Protein AF-A0AAD1CDF5-F1 (afdb_monomer_lite)

Foldseek 3Di:
DAAVVQVVVQVVLVVVCVVCVPPPPDFRKDWDKDWDAFDDDDHDTHTPGIHTPDIDTRDPPPVVVVVVVVVVVVVVVVVVVVVVVVVVVVVVVD

Organism: Photobacterium damsela subsp. piscicida (NCBI:txid38294)

Structure (mmCIF, N/CA/C/O backbone):
data_AF-A0AAD1CDF5-F1
#
_entry.id   AF-A0AAD1CDF5-F1
#
loop_
_atom_site.group_PDB
_atom_site.id
_atom_site.type_symbol
_atom_site.label_atom_id
_atom_site.label_alt_id
_atom_site.label_comp_id
_atom_site.label_asym_id
_atom_site.label_entity_id
_atom_site.label_seq_id
_atom_site.pdbx_PDB_ins_code
_atom_site.Cartn_x
_atom_site.Cartn_y
_atom_site.Cartn_z
_atom_site.occupancy
_atom_site.B_iso_or_equiv
_atom_site.auth_seq_id
_atom_site.auth_comp_id
_atom_site.auth_asym_id
_atom_site.auth_atom_id
_atom_site.pdbx_PDB_model_num
ATOM 1 N N . MET A 1 1 ? 14.714 -7.496 -20.137 1.00 61.00 1 MET A N 1
ATOM 2 C CA . MET A 1 1 ? 13.271 -7.831 -20.004 1.00 61.00 1 MET A CA 1
ATOM 3 C C . MET A 1 1 ? 12.776 -7.704 -18.550 1.00 61.00 1 MET A C 1
ATOM 5 O O . MET A 1 1 ? 11.931 -8.482 -18.122 1.00 61.00 1 MET A O 1
ATOM 9 N N . SER A 1 2 ? 13.290 -6.753 -17.765 1.00 81.31 2 SER A N 1
ATOM 10 C CA . SER A 1 2 ? 12.954 -6.597 -16.337 1.00 81.31 2 SER A CA 1
ATOM 11 C C . SER A 1 2 ? 11.827 -5.580 -16.126 1.00 81.31 2 SER A C 1
ATOM 13 O O . SER A 1 2 ? 10.833 -5.906 -15.488 1.00 81.31 2 SER A O 1
ATOM 15 N N . GLY A 1 3 ? 11.886 -4.420 -16.795 1.00 82.88 3 GLY A N 1
ATOM 16 C CA . GLY A 1 3 ? 10.865 -3.365 -16.688 1.00 82.88 3 GLY A CA 1
ATOM 17 C C . GLY A 1 3 ? 9.436 -3.821 -17.010 1.00 82.88 3 GLY A C 1
ATOM 18 O O . GLY A 1 3 ? 8.543 -3.625 -16.198 1.00 82.88 3 GLY A O 1
ATOM 19 N N . LEU A 1 4 ? 9.222 -4.518 -18.134 1.00 87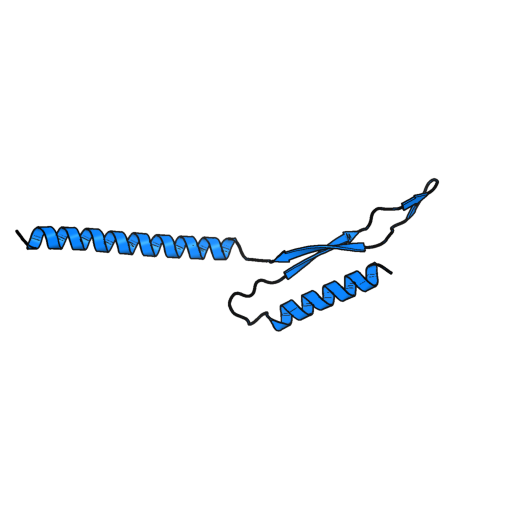.44 4 LEU A N 1
ATOM 20 C CA . LEU A 1 4 ? 7.896 -5.030 -18.519 1.00 87.44 4 LEU A CA 1
ATOM 21 C C . LEU A 1 4 ? 7.307 -5.984 -17.463 1.00 87.44 4 LEU A C 1
ATOM 23 O O . LEU A 1 4 ? 6.124 -5.916 -17.144 1.00 87.44 4 LEU A O 1
ATOM 27 N N . ARG A 1 5 ? 8.136 -6.877 -16.906 1.00 87.62 5 ARG A N 1
ATOM 28 C CA . ARG A 1 5 ? 7.697 -7.852 -15.895 1.00 87.62 5 ARG A CA 1
ATOM 29 C C . ARG A 1 5 ? 7.352 -7.151 -14.583 1.00 87.62 5 ARG A C 1
ATOM 31 O O . ARG A 1 5 ? 6.365 -7.513 -13.951 1.00 87.62 5 ARG A O 1
ATOM 38 N N . THR A 1 6 ? 8.119 -6.129 -14.218 1.00 87.69 6 THR A N 1
ATOM 39 C CA . THR A 1 6 ? 7.848 -5.267 -13.063 1.00 87.69 6 THR A CA 1
ATOM 40 C C . THR A 1 6 ? 6.540 -4.496 -13.235 1.00 87.69 6 THR A C 1
ATOM 42 O O . THR A 1 6 ? 5.704 -4.522 -12.334 1.00 87.69 6 THR A O 1
ATOM 45 N N . SER A 1 7 ? 6.290 -3.917 -14.413 1.00 89.94 7 SER A N 1
ATOM 46 C CA . SER A 1 7 ? 5.016 -3.256 -14.724 1.00 89.94 7 SER A CA 1
ATOM 47 C C . SER A 1 7 ? 3.832 -4.223 -14.685 1.00 89.94 7 SER A C 1
ATOM 49 O O . SER A 1 7 ? 2.805 -3.899 -14.096 1.00 89.94 7 SER A O 1
ATOM 51 N N . GLN A 1 8 ? 3.974 -5.436 -15.233 1.00 90.88 8 GLN A N 1
ATOM 52 C CA . GLN A 1 8 ? 2.922 -6.455 -15.153 1.00 90.88 8 GLN A CA 1
ATOM 53 C C . GLN A 1 8 ? 2.568 -6.777 -13.696 1.00 90.88 8 GLN A C 1
ATOM 55 O O . GLN A 1 8 ? 1.399 -6.815 -13.329 1.00 90.88 8 GLN A O 1
ATOM 60 N N . LYS A 1 9 ? 3.577 -6.949 -12.841 1.00 89.00 9 LYS A N 1
ATOM 61 C CA . LYS A 1 9 ? 3.362 -7.239 -11.421 1.00 89.00 9 LYS A CA 1
ATOM 62 C C . LYS A 1 9 ? 2.730 -6.077 -10.656 1.00 89.00 9 LYS A C 1
ATOM 64 O O . LYS A 1 9 ? 1.900 -6.314 -9.784 1.00 89.00 9 LYS A O 1
ATOM 69 N N . GLN A 1 10 ? 3.066 -4.834 -10.996 1.00 89.31 10 GLN A N 1
ATOM 70 C CA . GLN A 1 10 ? 2.387 -3.660 -10.439 1.00 89.31 10 GLN A CA 1
ATOM 71 C C . GLN A 1 10 ? 0.899 -3.638 -10.805 1.00 89.31 10 GLN A C 1
ATOM 73 O O . GLN A 1 10 ? 0.065 -3.359 -9.943 1.00 89.31 10 GLN A O 1
ATOM 78 N N . LEU A 1 11 ? 0.558 -3.979 -12.052 1.00 92.12 11 LEU A N 1
ATOM 79 C CA . LEU A 1 11 ? -0.834 -4.079 -12.494 1.00 92.12 11 LEU A CA 1
ATOM 80 C C . LEU A 1 11 ? -1.585 -5.204 -11.776 1.00 92.12 11 LEU A C 1
ATOM 82 O O . LEU A 1 11 ? -2.724 -4.996 -11.363 1.00 92.12 11 LEU A O 1
ATOM 86 N N . ASP A 1 12 ? -0.945 -6.355 -11.561 1.00 92.81 12 ASP A N 1
ATOM 87 C CA . ASP A 1 12 ? -1.539 -7.466 -10.810 1.00 92.81 12 ASP A CA 1
ATOM 88 C C . ASP A 1 12 ? -1.898 -7.030 -9.374 1.00 92.81 12 ASP A C 1
ATOM 90 O O . ASP A 1 12 ? -3.004 -7.292 -8.895 1.00 92.81 12 ASP A O 1
ATOM 94 N N . VAL A 1 13 ? -1.002 -6.301 -8.695 1.00 89.62 13 VAL A N 1
ATOM 95 C CA . VAL A 1 13 ? -1.256 -5.790 -7.335 1.00 89.62 13 VAL A CA 1
ATOM 96 C C . VAL A 1 13 ? -2.317 -4.688 -7.333 1.00 89.62 13 VAL A C 1
ATOM 98 O O . VAL A 1 13 ? -3.182 -4.670 -6.457 1.00 89.62 13 VAL A O 1
ATOM 101 N N . ALA A 1 14 ? -2.323 -3.802 -8.331 1.00 91.12 14 ALA A N 1
ATOM 102 C CA . ALA A 1 14 ? -3.381 -2.805 -8.489 1.00 91.12 14 ALA A CA 1
ATOM 103 C C . ALA A 1 14 ? -4.755 -3.465 -8.701 1.00 91.12 14 ALA A C 1
ATOM 105 O O . ALA A 1 14 ? -5.729 -3.075 -8.057 1.00 91.12 14 ALA A O 1
ATOM 106 N N . SER A 1 15 ? -4.823 -4.507 -9.532 1.00 93.81 15 SER A N 1
ATOM 107 C CA . SER A 1 15 ? -6.032 -5.307 -9.757 1.00 93.81 15 SER A CA 1
ATOM 108 C C . SER A 1 15 ? -6.509 -5.985 -8.470 1.00 93.81 15 SER A C 1
ATOM 110 O O . SER A 1 15 ? -7.692 -5.926 -8.121 1.00 93.81 15 SER A O 1
ATOM 112 N N . HIS A 1 16 ? -5.577 -6.553 -7.702 1.00 90.94 16 HIS A N 1
ATOM 113 C CA . HIS A 1 16 ? -5.878 -7.163 -6.413 1.00 90.94 16 HIS A CA 1
ATOM 114 C C . HIS A 1 16 ? -6.403 -6.138 -5.391 1.00 90.94 16 HIS A C 1
ATOM 116 O O . HIS A 1 16 ? -7.357 -6.431 -4.669 1.00 90.94 16 HIS A O 1
ATOM 122 N N . ASN A 1 17 ? -5.843 -4.924 -5.374 1.00 89.25 17 ASN A N 1
ATOM 123 C CA . ASN A 1 17 ? -6.314 -3.819 -4.535 1.00 89.25 17 ASN A CA 1
ATOM 124 C C . ASN A 1 17 ? -7.732 -3.371 -4.904 1.00 89.25 17 ASN A C 1
ATOM 126 O O . ASN A 1 17 ? -8.551 -3.165 -4.014 1.00 89.25 17 ASN A O 1
ATOM 130 N N . ILE A 1 18 ? -8.026 -3.221 -6.200 1.00 88.38 18 ILE A N 1
ATOM 131 C CA . ILE A 1 18 ? -9.353 -2.808 -6.685 1.00 88.38 18 ILE A CA 1
ATOM 132 C C . ILE A 1 18 ? -10.394 -3.874 -6.344 1.00 88.38 18 ILE A C 1
ATOM 134 O O . ILE A 1 18 ? -11.465 -3.550 -5.839 1.00 88.38 18 ILE A O 1
ATOM 138 N N . SER A 1 19 ? -10.062 -5.145 -6.564 1.00 92.62 19 SER A N 1
ATOM 139 C CA . SER A 1 19 ? -10.987 -6.260 -6.332 1.00 92.62 19 SER A CA 1
ATOM 140 C C . SER A 1 19 ? -11.370 -6.417 -4.859 1.00 92.62 19 SER A C 1
ATOM 142 O O . SER A 1 19 ? -12.479 -6.844 -4.556 1.00 92.62 19 SER A O 1
ATOM 144 N N . ASN A 1 20 ? -10.472 -6.053 -3.940 1.00 88.19 20 ASN A N 1
ATOM 145 C CA . ASN A 1 20 ? -10.675 -6.219 -2.500 1.00 88.19 20 ASN A CA 1
ATOM 146 C C . ASN A 1 20 ? -10.930 -4.903 -1.752 1.00 88.19 20 ASN A C 1
ATOM 148 O O . ASN A 1 20 ? -10.991 -4.906 -0.525 1.00 88.19 20 ASN A O 1
ATOM 152 N N . VAL A 1 21 ? -11.110 -3.782 -2.461 1.00 85.00 21 VAL A N 1
ATOM 153 C CA . VAL A 1 21 ? -11.302 -2.464 -1.831 1.00 85.00 21 VAL A CA 1
ATOM 154 C C . VAL A 1 21 ? -12.529 -2.415 -0.912 1.00 85.00 21 VAL A C 1
ATOM 156 O O . VAL A 1 21 ? -12.518 -1.698 0.081 1.00 85.00 21 VAL A O 1
ATOM 159 N N . ASN A 1 22 ? -13.560 -3.210 -1.212 1.00 86.38 22 ASN A N 1
ATOM 160 C CA . ASN A 1 22 ? -14.806 -3.272 -0.443 1.00 86.38 22 ASN A CA 1
ATOM 161 C C . ASN A 1 22 ? -14.837 -4.416 0.583 1.00 86.38 22 ASN A C 1
ATOM 163 O O . ASN A 1 22 ? -15.861 -4.620 1.232 1.00 86.38 22 ASN A O 1
ATOM 167 N N . THR A 1 23 ? -13.754 -5.184 0.724 1.00 85.12 23 THR A N 1
ATOM 168 C CA . THR A 1 23 ? -13.693 -6.294 1.678 1.00 85.12 23 THR A CA 1
ATOM 169 C C . THR A 1 23 ? -13.358 -5.744 3.071 1.00 85.12 23 THR A C 1
ATOM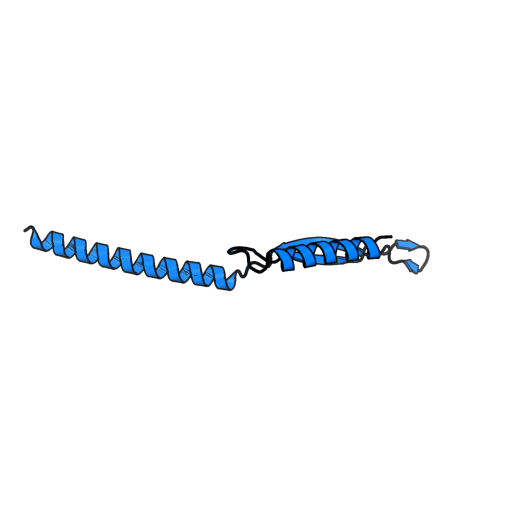 171 O O . THR A 1 23 ? -12.283 -5.163 3.246 1.00 85.12 23 THR A O 1
ATOM 174 N N . PRO A 1 24 ? -14.228 -5.913 4.089 1.00 80.31 24 PRO A N 1
ATOM 175 C CA . PRO A 1 24 ? -13.944 -5.441 5.442 1.00 80.31 24 PRO A CA 1
ATOM 176 C C . PRO A 1 24 ? -12.641 -6.040 5.984 1.00 80.31 24 PRO A C 1
ATOM 178 O O . PRO A 1 24 ? -12.413 -7.243 5.883 1.00 80.31 24 PRO A O 1
ATOM 181 N N . GLY A 1 25 ? -11.775 -5.196 6.549 1.00 77.38 25 GLY A N 1
ATOM 182 C CA . GLY A 1 25 ? -10.464 -5.614 7.061 1.00 77.38 25 GLY A CA 1
ATOM 183 C C . GLY A 1 25 ? -9.382 -5.807 5.990 1.00 77.38 25 GLY A C 1
ATOM 184 O O . GLY A 1 25 ? -8.251 -6.160 6.331 1.00 77.38 25 GLY A O 1
ATOM 185 N N . TYR A 1 26 ? -9.676 -5.556 4.709 1.00 82.44 26 TYR A N 1
ATOM 186 C CA . TYR A 1 26 ? -8.649 -5.560 3.672 1.00 82.44 26 TYR A CA 1
ATOM 187 C C . TYR A 1 26 ? -7.666 -4.401 3.858 1.00 82.44 26 TYR A C 1
ATOM 189 O O . TYR A 1 26 ? -8.050 -3.247 4.026 1.00 82.44 26 TYR A O 1
ATOM 197 N N . SER A 1 27 ? -6.375 -4.722 3.791 1.00 83.56 27 SER A N 1
ATOM 198 C CA . SER A 1 27 ? -5.290 -3.739 3.781 1.00 83.56 27 SER A CA 1
ATOM 199 C C . SER A 1 27 ? -4.695 -3.665 2.380 1.00 83.56 27 SER A C 1
ATOM 201 O O . SER A 1 27 ? -4.258 -4.686 1.840 1.00 83.56 27 SER A O 1
ATOM 203 N N . ARG A 1 28 ? -4.657 -2.459 1.805 1.00 84.94 28 ARG A N 1
ATOM 204 C CA . ARG A 1 28 ? -4.098 -2.206 0.469 1.00 84.94 28 ARG A CA 1
ATOM 205 C C . ARG A 1 28 ? -2.639 -2.656 0.417 1.00 84.94 28 ARG A C 1
ATOM 207 O O . ARG A 1 28 ? -1.872 -2.367 1.327 1.00 84.94 28 ARG A O 1
ATOM 214 N N . GLN A 1 29 ? -2.240 -3.322 -0.657 1.00 89.38 29 GLN A N 1
ATOM 215 C CA . GLN A 1 29 ? -0.847 -3.683 -0.915 1.00 89.38 29 GLN A CA 1
ATOM 216 C C . GLN A 1 29 ? -0.165 -2.595 -1.750 1.00 89.38 29 GLN A C 1
ATOM 218 O O . GLN A 1 29 ? -0.721 -2.120 -2.742 1.00 89.38 29 GLN A O 1
ATOM 223 N N . VAL A 1 30 ? 1.037 -2.195 -1.350 1.00 87.62 30 VAL A N 1
ATOM 224 C CA . VAL A 1 30 ? 1.867 -1.200 -2.031 1.00 87.62 30 VAL A CA 1
ATOM 225 C C . VAL A 1 30 ? 3.129 -1.894 -2.519 1.00 87.62 30 VAL A C 1
ATOM 227 O O . VAL A 1 30 ? 3.779 -2.615 -1.767 1.00 87.62 30 VAL A O 1
ATOM 230 N N . VAL A 1 31 ? 3.445 -1.700 -3.797 1.00 88.56 31 VAL A N 1
ATOM 231 C CA . VAL A 1 31 ? 4.619 -2.284 -4.448 1.00 88.56 31 VAL A CA 1
ATOM 232 C C . VAL A 1 31 ? 5.734 -1.252 -4.474 1.00 88.56 31 VAL A C 1
ATOM 234 O O . VAL A 1 31 ? 5.554 -0.175 -5.042 1.00 88.56 31 VAL A O 1
ATOM 237 N N . GLU A 1 32 ? 6.890 -1.599 -3.923 1.00 89.12 32 GLU A N 1
ATOM 238 C CA . GLU A 1 32 ? 8.109 -0.804 -4.039 1.00 89.12 32 GLU A CA 1
ATOM 239 C C . GLU A 1 32 ? 8.956 -1.344 -5.191 1.00 89.12 32 GLU A C 1
ATOM 241 O O . GLU A 1 32 ? 9.397 -2.495 -5.196 1.00 89.12 32 GLU A O 1
ATOM 246 N N . GLN A 1 33 ? 9.147 -0.508 -6.209 1.00 88.38 33 GLN A N 1
ATOM 247 C CA . GLN A 1 33 ? 10.016 -0.801 -7.342 1.00 88.38 33 GLN A CA 1
ATOM 248 C C . GLN A 1 33 ? 11.388 -0.183 -7.104 1.00 88.38 33 GLN A C 1
ATOM 250 O O . GLN A 1 33 ? 11.490 1.000 -6.776 1.00 88.38 33 GLN A O 1
ATOM 255 N N . LYS A 1 34 ? 12.437 -0.960 -7.363 1.00 87.00 34 LYS A N 1
ATOM 256 C CA . LYS A 1 34 ? 13.822 -0.509 -7.271 1.00 87.00 34 LYS A CA 1
ATOM 257 C C . LYS A 1 34 ? 14.554 -0.744 -8.587 1.00 87.00 34 LYS A C 1
ATOM 259 O O . LYS A 1 34 ? 14.267 -1.694 -9.319 1.00 87.00 34 LYS A O 1
ATOM 264 N N . ALA A 1 35 ? 15.463 0.170 -8.911 1.00 84.06 35 ALA A N 1
ATOM 265 C CA . ALA A 1 35 ? 16.379 -0.008 -10.027 1.00 84.06 35 ALA A CA 1
ATOM 266 C C . ALA A 1 35 ? 17.430 -1.066 -9.664 1.00 84.06 35 ALA A C 1
ATOM 268 O O . ALA A 1 35 ? 17.875 -1.140 -8.520 1.00 84.06 35 ALA A O 1
ATOM 269 N N . ASP A 1 36 ? 17.782 -1.886 -10.642 1.00 81.62 36 ASP A N 1
ATOM 270 C CA . ASP A 1 36 ? 18.835 -2.888 -10.528 1.00 81.62 36 ASP A CA 1
ATOM 271 C C . ASP A 1 36 ? 20.220 -2.231 -10.618 1.00 81.62 36 ASP A C 1
ATOM 273 O O . ASP A 1 36 ? 20.366 -1.137 -11.182 1.00 81.62 36 ASP A O 1
ATOM 277 N N . ASP A 1 37 ? 21.222 -2.873 -10.018 1.00 81.88 37 ASP A N 1
ATOM 278 C CA . ASP A 1 37 ? 22.558 -2.299 -9.872 1.00 81.88 37 ASP A CA 1
ATOM 279 C C . ASP A 1 37 ? 23.203 -2.083 -11.242 1.00 81.88 37 ASP A C 1
ATOM 281 O O . ASP A 1 37 ? 23.224 -2.968 -12.104 1.00 81.88 37 ASP A O 1
ATOM 285 N N . ALA A 1 38 ? 23.743 -0.883 -11.457 1.00 78.62 38 ALA A N 1
ATOM 286 C CA . ALA A 1 38 ? 24.324 -0.524 -12.739 1.00 78.62 38 ALA A CA 1
ATOM 287 C C . ALA A 1 38 ? 25.574 -1.369 -13.033 1.00 78.62 38 ALA A C 1
ATOM 289 O O . ALA A 1 38 ? 26.525 -1.407 -12.252 1.00 78.62 38 ALA A O 1
ATOM 290 N N . PHE A 1 39 ? 25.597 -2.011 -14.198 1.00 79.44 39 PHE A N 1
ATOM 291 C CA . PHE A 1 39 ? 26.748 -2.767 -14.663 1.00 79.44 39 PHE A CA 1
ATOM 292 C C . PHE A 1 39 ? 27.853 -1.804 -15.104 1.00 79.44 39 PHE A C 1
ATOM 294 O O . PHE A 1 39 ? 27.658 -0.998 -16.018 1.00 79.44 39 PHE A O 1
ATOM 301 N N . TYR A 1 40 ? 29.013 -1.888 -14.453 1.00 78.69 40 TYR A N 1
ATOM 302 C CA . TYR A 1 40 ? 30.172 -1.063 -14.771 1.00 78.69 40 TYR A CA 1
ATOM 303 C C . TYR A 1 40 ? 31.062 -1.755 -15.805 1.00 78.69 40 TYR A C 1
ATOM 305 O O . TYR A 1 40 ? 31.575 -2.847 -15.561 1.00 78.69 40 TYR A O 1
ATOM 313 N N . ASN A 1 41 ? 31.281 -1.106 -16.951 1.00 80.56 41 ASN A N 1
ATOM 314 C CA . ASN A 1 41 ? 32.243 -1.573 -17.946 1.00 80.56 41 ASN A CA 1
ATOM 315 C C . ASN A 1 41 ? 33.092 -0.413 -18.472 1.00 80.56 41 ASN A C 1
ATOM 317 O O . ASN A 1 41 ? 32.592 0.467 -19.177 1.00 80.56 41 ASN A O 1
ATOM 321 N N . GLY A 1 42 ? 34.382 -0.441 -18.123 1.00 74.56 42 GLY A N 1
ATOM 322 C CA . GLY A 1 42 ? 35.479 0.293 -18.764 1.00 74.56 42 GLY A CA 1
ATOM 323 C C . GLY A 1 42 ? 35.482 1.824 -18.670 1.00 74.56 42 GLY A C 1
ATOM 324 O O . GLY A 1 42 ? 36.537 2.407 -18.888 1.00 74.56 42 GLY A O 1
ATOM 325 N N . SER A 1 43 ? 34.345 2.463 -18.375 1.00 81.12 43 SER A N 1
ATOM 326 C CA . SER A 1 43 ? 34.126 3.905 -18.109 1.00 81.12 43 SER A CA 1
ATOM 327 C C . SER A 1 43 ? 32.631 4.269 -18.052 1.00 81.12 43 SER A C 1
ATOM 329 O O . SER A 1 43 ? 32.297 5.389 -17.681 1.00 81.12 43 SER A O 1
ATOM 331 N N . ASN A 1 44 ? 31.720 3.353 -18.413 1.00 78.50 44 ASN A N 1
ATOM 332 C CA . ASN A 1 44 ? 30.281 3.617 -18.482 1.00 78.50 44 ASN A CA 1
ATOM 333 C C . ASN A 1 44 ? 29.490 2.744 -17.499 1.00 78.50 44 ASN A C 1
ATOM 335 O O . ASN A 1 44 ? 29.826 1.578 -17.273 1.00 78.50 44 ASN A O 1
ATOM 339 N N . TYR A 1 45 ? 28.406 3.315 -16.972 1.00 79.94 45 TYR A N 1
ATOM 340 C CA . TYR A 1 45 ? 27.403 2.621 -16.169 1.00 79.94 45 TYR A CA 1
ATOM 341 C C . TYR A 1 45 ? 26.199 2.275 -17.044 1.00 79.94 45 TYR A C 1
ATOM 343 O O . TYR A 1 45 ? 25.577 3.162 -17.630 1.00 79.94 45 TYR A O 1
ATOM 351 N N . TYR A 1 46 ? 25.854 0.993 -17.117 1.00 79.25 46 TYR A N 1
ATOM 352 C CA . TYR A 1 46 ? 24.668 0.515 -17.825 1.00 79.25 46 TYR A CA 1
ATOM 353 C C . TYR A 1 46 ? 23.607 0.087 -16.814 1.00 79.25 46 TYR A C 1
ATOM 355 O O . TYR A 1 46 ? 23.848 -0.798 -15.998 1.00 79.25 46 TYR A O 1
ATOM 363 N N . GLY A 1 47 ? 22.417 0.688 -16.870 1.00 75.94 47 GLY A N 1
ATOM 364 C CA . GLY A 1 47 ? 21.285 0.235 -16.062 1.00 75.94 47 GLY A CA 1
ATOM 365 C C . GLY A 1 47 ? 20.849 -1.173 -16.476 1.00 75.94 47 GLY A C 1
ATOM 366 O O . GLY A 1 47 ? 20.523 -1.410 -17.639 1.00 75.94 47 GLY A O 1
ATOM 367 N N . THR A 1 48 ? 20.829 -2.104 -15.528 1.00 80.81 48 THR A N 1
ATOM 368 C CA . THR A 1 48 ? 20.437 -3.518 -15.712 1.00 80.81 48 THR A CA 1
ATOM 369 C C . THR A 1 48 ? 18.914 -3.719 -15.657 1.00 80.81 48 THR A C 1
ATOM 371 O O . THR A 1 48 ? 18.373 -4.717 -16.149 1.00 80.81 48 THR A O 1
ATOM 374 N N . GLY A 1 49 ? 18.185 -2.703 -15.185 1.00 83.25 49 GLY A N 1
ATOM 375 C CA . GLY A 1 49 ? 16.737 -2.573 -15.299 1.00 83.25 49 GLY A CA 1
ATOM 376 C C . GLY A 1 49 ? 16.071 -2.260 -13.967 1.00 83.25 49 GLY A C 1
ATOM 377 O O . GLY A 1 49 ? 16.607 -1.484 -13.188 1.00 83.25 49 GLY A O 1
ATOM 378 N N . ALA A 1 50 ? 14.876 -2.804 -13.724 1.00 83.50 50 ALA A N 1
ATOM 379 C CA . ALA A 1 50 ? 14.146 -2.577 -12.477 1.00 83.50 50 ALA A CA 1
ATOM 380 C C . ALA A 1 50 ? 13.367 -3.820 -12.044 1.00 83.50 50 ALA A C 1
ATOM 382 O O . ALA A 1 50 ? 12.800 -4.522 -12.889 1.00 83.50 50 ALA A O 1
ATOM 383 N N . TYR A 1 51 ? 13.298 -4.046 -10.737 1.00 86.19 51 TYR A N 1
ATOM 384 C CA . TYR A 1 51 ? 12.605 -5.162 -10.098 1.00 86.19 51 TYR A CA 1
ATOM 385 C C . TYR A 1 51 ? 11.711 -4.663 -8.957 1.00 86.19 51 TYR A C 1
ATOM 387 O O . TYR A 1 51 ? 11.741 -3.489 -8.585 1.00 86.19 51 TYR A O 1
ATOM 395 N N . ILE A 1 52 ? 10.871 -5.553 -8.432 1.00 85.44 52 ILE A N 1
ATOM 396 C CA . ILE A 1 52 ? 10.080 -5.289 -7.227 1.00 85.44 52 ILE A CA 1
ATOM 397 C C . ILE A 1 52 ? 10.909 -5.714 -6.025 1.00 85.44 52 ILE A C 1
ATOM 399 O O . ILE A 1 52 ? 11.242 -6.892 -5.913 1.00 85.44 52 ILE A O 1
ATOM 403 N N . ASP A 1 53 ? 11.224 -4.760 -5.158 1.00 86.81 53 ASP A N 1
ATOM 404 C CA . ASP A 1 53 ? 12.018 -4.980 -3.949 1.00 86.81 53 ASP A CA 1
ATOM 405 C C . ASP A 1 53 ? 11.139 -5.531 -2.822 1.00 86.81 53 ASP A C 1
ATOM 407 O O . ASP A 1 53 ? 11.469 -6.530 -2.187 1.00 86.81 53 ASP A O 1
ATOM 411 N N . ASN A 1 54 ? 9.960 -4.930 -2.629 1.00 86.06 54 ASN A N 1
ATOM 412 C CA . ASN A 1 54 ? 9.050 -5.316 -1.562 1.00 86.06 54 ASN A CA 1
ATOM 413 C C . ASN A 1 54 ? 7.577 -5.062 -1.916 1.00 86.06 54 ASN A C 1
ATOM 415 O O . ASN A 1 54 ? 7.242 -4.197 -2.729 1.00 86.06 54 ASN A O 1
ATOM 419 N N . VAL A 1 55 ? 6.684 -5.813 -1.267 1.00 84.19 55 VAL A N 1
ATOM 420 C CA . VAL A 1 55 ? 5.238 -5.566 -1.276 1.00 84.19 55 VAL A CA 1
ATOM 421 C C . VAL A 1 55 ? 4.775 -5.426 0.168 1.00 84.19 55 VAL A C 1
ATOM 423 O O . VAL A 1 55 ? 4.635 -6.414 0.891 1.00 84.19 55 VAL A O 1
ATOM 426 N N . SER A 1 56 ? 4.547 -4.190 0.600 1.00 86.00 56 SER A N 1
ATOM 427 C CA . SER A 1 56 ? 4.094 -3.881 1.956 1.00 86.00 56 SER A CA 1
ATOM 428 C C . SER A 1 56 ? 2.577 -3.699 1.995 1.00 86.00 56 SER A C 1
ATOM 430 O O . SER A 1 56 ? 1.932 -3.409 0.987 1.00 86.00 56 SER A O 1
ATOM 432 N N . ARG A 1 57 ? 1.965 -3.902 3.165 1.00 85.56 57 ARG A N 1
ATOM 433 C CA . ARG A 1 57 ? 0.547 -3.586 3.375 1.00 85.56 57 ARG A CA 1
ATOM 434 C C . ARG A 1 57 ? 0.442 -2.182 3.958 1.00 85.56 57 ARG A C 1
ATOM 436 O O . ARG A 1 57 ? 0.969 -1.928 5.037 1.00 85.56 57 ARG A O 1
ATOM 443 N N . ALA A 1 58 ? -0.278 -1.302 3.276 1.00 76.12 58 ALA A N 1
ATOM 444 C CA . ALA A 1 58 ? -0.746 -0.039 3.820 1.00 76.12 58 ALA A CA 1
ATOM 445 C C . ALA A 1 58 ? -1.873 -0.336 4.818 1.00 76.12 58 ALA A C 1
ATOM 447 O O . ALA A 1 58 ? -3.058 -0.314 4.484 1.00 76.12 58 ALA A O 1
ATOM 448 N N . TYR A 1 59 ? -1.475 -0.705 6.031 1.00 72.94 59 TYR A N 1
ATOM 449 C CA . TYR A 1 59 ? -2.346 -0.687 7.193 1.00 72.94 59 TYR A CA 1
ATOM 450 C C . TYR A 1 59 ? -2.257 0.699 7.823 1.00 72.94 59 TYR A C 1
ATOM 452 O O . TYR A 1 59 ? -1.155 1.200 8.060 1.00 72.94 59 TYR A O 1
ATOM 460 N N . ASP A 1 60 ? -3.402 1.320 8.086 1.00 72.25 60 ASP A N 1
ATOM 461 C CA . ASP A 1 60 ? -3.439 2.612 8.757 1.00 72.25 60 ASP A CA 1
ATOM 462 C C . ASP A 1 60 ? -3.161 2.406 10.253 1.00 72.25 60 ASP A C 1
ATOM 464 O O . ASP A 1 60 ? -4.054 2.168 11.069 1.00 72.25 60 ASP A O 1
ATOM 468 N N . GLN A 1 61 ? -1.873 2.421 10.603 1.00 72.31 61 GLN A N 1
ATOM 469 C CA . GLN A 1 61 ? -1.405 2.235 11.977 1.00 72.31 61 GLN A CA 1
ATOM 470 C C . GLN A 1 61 ? -1.978 3.300 12.920 1.00 72.31 61 GLN A C 1
ATOM 472 O O . GLN A 1 61 ? -2.112 3.042 14.116 1.00 72.31 61 GLN A O 1
ATOM 477 N N . PHE A 1 62 ? -2.320 4.481 12.397 1.00 73.69 62 PHE A N 1
ATOM 478 C CA . PHE A 1 62 ? -2.912 5.551 13.185 1.00 73.69 62 PHE A CA 1
ATOM 479 C C . PHE A 1 62 ? -4.365 5.224 13.533 1.00 73.69 62 PHE A C 1
ATOM 481 O O . PHE A 1 62 ? -4.700 5.179 14.715 1.00 73.69 62 PHE A O 1
ATOM 488 N N . ALA A 1 63 ? -5.186 4.883 12.535 1.00 77.44 63 ALA A N 1
ATOM 489 C CA . ALA A 1 63 ? -6.582 4.499 12.760 1.00 77.44 63 ALA A CA 1
ATOM 490 C C . ALA A 1 63 ? -6.708 3.265 13.672 1.00 77.44 63 ALA A C 1
ATOM 492 O O . ALA A 1 63 ? -7.569 3.196 14.549 1.00 77.44 63 ALA A O 1
ATOM 493 N N . ALA A 1 64 ? -5.807 2.296 13.514 1.00 81.75 64 ALA A N 1
ATOM 494 C CA . ALA A 1 64 ? -5.744 1.115 14.367 1.00 81.75 64 ALA A CA 1
ATOM 495 C C . ALA A 1 64 ? -5.378 1.426 15.819 1.00 81.75 64 ALA A C 1
ATOM 497 O O . ALA A 1 64 ? -5.961 0.873 16.758 1.00 81.75 64 ALA A O 1
ATOM 498 N N . ARG A 1 65 ? -4.397 2.316 16.006 1.00 85.06 65 ARG A N 1
ATO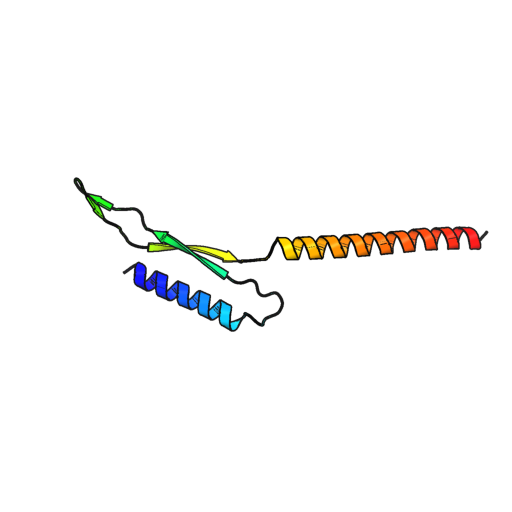M 499 C CA . ARG A 1 65 ? -3.994 2.793 17.327 1.00 85.06 65 ARG A CA 1
ATOM 500 C C . ARG A 1 65 ? -5.136 3.557 17.983 1.00 85.06 65 ARG A C 1
ATOM 502 O O . ARG A 1 65 ? -5.397 3.322 19.156 1.00 85.06 65 ARG A O 1
ATOM 509 N N . GLU A 1 66 ? -5.816 4.426 17.245 1.00 86.19 66 GLU A N 1
ATOM 510 C CA . GLU A 1 66 ? -6.958 5.184 17.751 1.00 86.19 66 GLU A CA 1
ATOM 511 C C . GLU A 1 66 ? -8.094 4.255 18.186 1.00 86.19 66 GLU A C 1
ATOM 513 O O . GLU A 1 66 ? -8.550 4.353 19.324 1.00 86.19 66 GLU A O 1
ATOM 518 N N . LEU A 1 67 ? -8.455 3.269 17.356 1.00 89.50 67 LEU A N 1
ATOM 519 C CA . LEU A 1 67 ? -9.451 2.257 17.710 1.00 89.50 67 LEU A CA 1
ATOM 520 C C . LEU A 1 67 ? -9.066 1.507 18.993 1.00 89.50 67 LEU A C 1
ATOM 522 O O . LEU A 1 67 ? -9.889 1.369 19.893 1.00 89.50 67 LEU A O 1
ATOM 526 N N . THR A 1 68 ? -7.806 1.076 19.101 1.00 91.56 68 THR A N 1
ATOM 527 C CA . THR A 1 68 ? -7.294 0.358 20.281 1.00 91.56 68 THR A CA 1
ATOM 528 C C . THR A 1 68 ? -7.322 1.232 21.541 1.00 91.56 68 THR A C 1
ATOM 530 O O . THR A 1 68 ? -7.654 0.761 22.630 1.00 91.56 68 THR A O 1
ATOM 533 N N . LEU A 1 69 ? -6.991 2.520 21.420 1.00 94.94 69 LEU A N 1
ATOM 534 C CA . LEU A 1 69 ? -7.063 3.471 22.531 1.00 94.94 69 LEU A CA 1
ATOM 535 C C . LEU A 1 69 ? -8.514 3.699 22.968 1.00 94.94 69 LEU A C 1
ATOM 537 O O . LEU A 1 69 ? -8.809 3.636 24.162 1.00 94.94 69 LEU A O 1
ATOM 541 N N . SER A 1 70 ? -9.435 3.897 22.021 1.00 93.38 70 SER A N 1
ATOM 542 C CA . SER A 1 70 ? -10.863 4.042 22.316 1.00 93.38 70 SER A CA 1
ATOM 543 C C . SER A 1 70 ? -11.442 2.805 23.008 1.00 93.38 70 SER A C 1
ATOM 545 O O . SER A 1 70 ? -12.165 2.953 23.993 1.00 93.38 70 SER A O 1
ATOM 547 N N . THR A 1 71 ? -11.104 1.591 22.555 1.00 94.00 71 THR A N 1
ATOM 548 C CA . THR A 1 71 ? -11.562 0.353 23.212 1.00 94.00 71 THR A CA 1
ATOM 549 C C . THR A 1 71 ? -10.994 0.221 24.618 1.00 94.00 71 THR A C 1
ATOM 551 O O . THR A 1 71 ? -11.733 -0.115 25.539 1.00 94.00 71 THR A O 1
ATOM 554 N N . THR A 1 72 ? -9.717 0.565 24.810 1.00 94.44 72 THR A N 1
ATOM 555 C CA . THR A 1 72 ? -9.069 0.515 26.131 1.00 94.44 72 THR A CA 1
ATOM 556 C C . THR A 1 72 ? -9.763 1.459 27.115 1.00 94.44 72 THR A C 1
ATOM 558 O O . THR A 1 72 ? -10.111 1.053 28.220 1.00 94.44 72 THR A O 1
ATOM 561 N N . HIS A 1 73 ? -10.057 2.696 26.704 1.00 94.25 73 HIS A N 1
ATOM 562 C CA . HIS A 1 73 ? -10.765 3.659 27.552 1.00 94.25 73 HIS A CA 1
ATOM 563 C C . HIS A 1 73 ? -12.199 3.233 27.893 1.00 94.25 73 HIS A C 1
ATOM 565 O O . HIS A 1 73 ? -12.657 3.447 29.019 1.00 94.25 73 HIS A O 1
ATOM 571 N N . LEU A 1 74 ? -12.913 2.617 26.946 1.00 94.94 74 LEU A N 1
ATOM 572 C CA . LEU A 1 74 ? -14.247 2.066 27.203 1.00 94.94 74 LEU A CA 1
ATOM 573 C C . LEU A 1 74 ? -14.196 0.924 28.225 1.00 94.94 74 LEU A C 1
ATOM 575 O O . LEU A 1 74 ? -15.016 0.882 29.147 1.00 94.94 74 LEU A O 1
ATOM 579 N N . GLU A 1 75 ? -13.220 0.026 28.105 1.00 94.69 75 GLU A N 1
ATOM 580 C CA . GLU A 1 75 ? -13.021 -1.066 29.059 1.00 94.69 75 GLU A CA 1
ATOM 581 C C . GLU A 1 75 ? -12.636 -0.551 30.450 1.00 94.69 75 GLU A C 1
ATOM 583 O O . GLU A 1 75 ? -13.210 -0.990 31.451 1.00 94.69 75 GLU A O 1
ATOM 588 N N . GLU A 1 76 ? -11.740 0.434 30.534 1.00 94.31 76 GLU A N 1
ATOM 589 C CA . GLU A 1 76 ? -11.378 1.097 31.791 1.00 94.31 76 GLU A CA 1
ATOM 590 C C . GLU A 1 76 ? -12.601 1.711 32.489 1.00 94.31 76 GLU A C 1
ATOM 592 O O . GLU A 1 76 ? -12.788 1.531 33.700 1.00 94.31 76 GLU A O 1
ATOM 597 N N . ALA A 1 77 ? -13.460 2.404 31.735 1.00 93.88 77 ALA A N 1
ATOM 598 C CA . ALA A 1 77 ? -14.689 2.994 32.258 1.00 93.88 77 ALA A CA 1
ATOM 599 C C . ALA A 1 77 ? -15.660 1.923 32.783 1.00 93.88 77 ALA A C 1
ATOM 601 O O . ALA A 1 77 ? -16.217 2.077 33.877 1.00 93.88 77 ALA A O 1
ATOM 602 N N . ASN A 1 78 ? -15.808 0.814 32.056 1.00 93.75 78 ASN A N 1
ATOM 603 C CA . ASN A 1 78 ? -16.675 -0.294 32.450 1.00 93.75 78 ASN A CA 1
ATOM 604 C C . ASN A 1 78 ? -16.162 -0.994 33.722 1.00 93.75 78 ASN A C 1
ATOM 606 O O . ASN A 1 78 ? -16.905 -1.180 34.688 1.00 93.75 78 ASN A O 1
ATOM 610 N N . VAL A 1 79 ? -14.859 -1.290 33.793 1.00 92.69 79 VAL A N 1
ATOM 611 C CA . VAL A 1 79 ? -14.227 -1.877 34.988 1.00 92.69 79 VAL A CA 1
ATOM 612 C C . VAL A 1 79 ? -14.363 -0.942 36.190 1.00 92.69 79 VAL A C 1
ATOM 614 O O . VAL A 1 79 ? -14.600 -1.397 37.3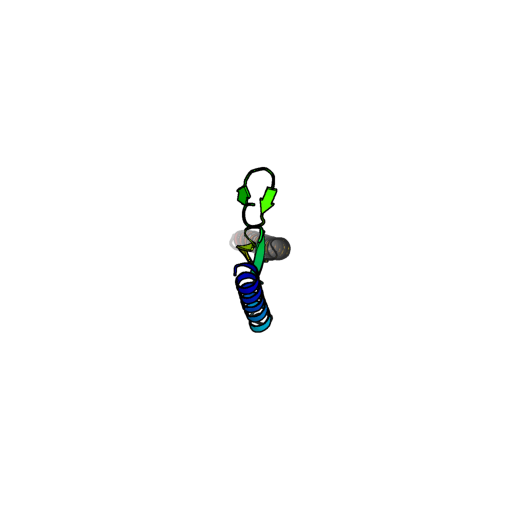16 1.00 92.69 79 VAL A O 1
ATOM 617 N N . ARG A 1 80 ? -14.247 0.373 35.982 1.00 92.38 80 ARG A N 1
ATOM 618 C CA . ARG A 1 80 ? -14.453 1.365 37.043 1.00 92.38 80 ARG A CA 1
ATOM 619 C C . ARG A 1 80 ? -15.895 1.360 37.548 1.00 92.38 80 ARG A C 1
ATOM 621 O O . ARG A 1 80 ? -16.090 1.322 38.764 1.00 92.38 80 ARG A O 1
ATOM 628 N N . GLN A 1 81 ? -16.887 1.351 36.658 1.00 90.75 81 GLN A N 1
ATOM 629 C CA . GLN A 1 81 ? -18.298 1.229 37.046 1.00 90.75 81 GLN A CA 1
ATOM 630 C C . GLN A 1 81 ? -18.564 -0.067 37.813 1.00 90.75 81 GLN A C 1
ATOM 632 O O . GLN A 1 81 ? -19.202 -0.040 38.865 1.00 90.75 81 GLN A O 1
ATOM 637 N N . GLN A 1 82 ? -18.012 -1.186 37.352 1.00 91.06 82 GLN A N 1
ATOM 638 C CA . GLN A 1 82 ? -18.191 -2.484 37.994 1.00 91.06 82 GLN A CA 1
ATOM 639 C C . GLN A 1 82 ? -17.564 -2.527 39.397 1.00 91.06 82 GLN A C 1
ATOM 641 O O . GLN A 1 82 ? -18.166 -3.057 40.334 1.00 91.06 82 GLN A O 1
ATOM 646 N N . LYS A 1 83 ? -16.386 -1.915 39.579 1.00 88.69 83 LYS A N 1
ATOM 647 C CA . LYS A 1 83 ? -15.751 -1.760 40.899 1.00 88.69 83 LYS A CA 1
ATOM 64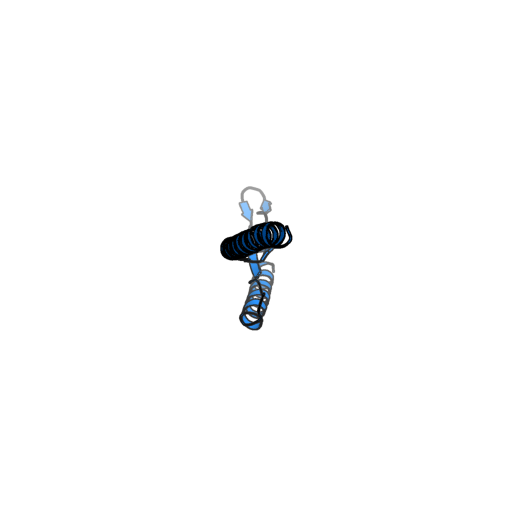8 C C . LYS A 1 83 ? -16.600 -0.905 41.840 1.00 88.69 83 LYS A C 1
ATOM 650 O O . LYS A 1 83 ? -16.805 -1.314 42.983 1.00 88.69 83 LYS A O 1
ATOM 655 N N . MET A 1 84 ? -17.118 0.232 41.365 1.00 89.56 84 MET A N 1
ATOM 656 C CA . MET A 1 84 ? -18.006 1.092 42.159 1.00 89.56 84 MET A CA 1
ATOM 657 C C . MET A 1 84 ? -19.282 0.347 42.564 1.00 89.56 84 MET A C 1
ATOM 659 O O . MET A 1 84 ? -19.625 0.327 43.743 1.00 89.56 84 MET A O 1
ATOM 663 N N . MET A 1 85 ? -19.923 -0.356 41.626 1.00 87.94 85 MET A N 1
ATOM 664 C CA . MET A 1 85 ? -21.117 -1.161 41.900 1.00 87.94 85 MET A CA 1
ATOM 665 C C . MET A 1 85 ? -20.857 -2.271 42.916 1.00 87.94 85 MET A C 1
ATOM 667 O O . MET A 1 85 ? -21.658 -2.484 43.824 1.00 87.94 85 MET A O 1
ATOM 671 N N . ARG A 1 86 ? -19.709 -2.949 42.826 1.00 87.12 86 ARG A N 1
ATOM 672 C CA . ARG A 1 86 ? -19.341 -3.979 43.803 1.00 87.12 86 ARG A CA 1
ATOM 673 C C . ARG A 1 86 ? -19.129 -3.393 45.198 1.00 87.12 86 ARG A C 1
ATOM 675 O O . ARG A 1 86 ? -19.458 -4.045 46.184 1.00 87.12 86 ARG A O 1
ATOM 682 N N . GLN A 1 87 ? -18.587 -2.181 45.292 1.00 82.00 87 GLN A N 1
ATOM 683 C CA . GLN A 1 87 ? -18.378 -1.503 46.568 1.00 82.00 87 GLN A CA 1
ATOM 684 C C . GLN A 1 87 ? -19.699 -1.047 47.199 1.00 82.00 87 GLN A C 1
ATOM 686 O O . GLN A 1 87 ? -19.871 -1.221 48.402 1.00 82.00 87 GLN A O 1
ATOM 691 N N . VAL A 1 88 ? -20.649 -0.571 46.387 1.00 81.75 88 VAL A N 1
ATOM 692 C CA . VAL A 1 88 ? -22.020 -0.260 46.828 1.00 81.75 88 VAL A CA 1
ATOM 693 C C . VAL A 1 88 ? -22.741 -1.522 47.310 1.00 81.75 88 VAL A C 1
ATOM 695 O O . VAL A 1 88 ? -23.253 -1.527 48.424 1.00 81.75 88 VAL A O 1
ATOM 698 N N . CYS A 1 89 ? -22.711 -2.624 46.548 1.00 73.94 89 CYS A N 1
ATOM 699 C CA . CYS A 1 89 ? -23.307 -3.892 46.993 1.00 73.94 89 CYS A CA 1
ATOM 700 C C . CYS A 1 89 ? -22.674 -4.418 48.285 1.00 73.94 89 CYS A C 1
ATOM 702 O O . CYS A 1 89 ? -23.375 -4.957 49.132 1.00 73.94 89 CYS A O 1
ATOM 704 N N . LYS A 1 90 ? -21.361 -4.243 48.471 1.00 78.44 90 LYS A N 1
ATOM 705 C CA . LYS A 1 90 ? -20.694 -4.643 49.717 1.00 78.44 90 LYS A CA 1
ATOM 706 C C . LYS A 1 90 ? -21.170 -3.827 50.925 1.00 78.44 90 LYS A C 1
ATOM 708 O O . LYS A 1 90 ? -21.156 -4.347 52.032 1.00 78.44 90 LYS A O 1
ATOM 713 N N . PHE A 1 91 ? -21.589 -2.581 50.708 1.00 69.50 91 PHE A N 1
ATOM 714 C CA . PHE A 1 91 ? -22.145 -1.709 51.743 1.00 69.50 91 PHE A CA 1
ATOM 715 C C . PHE A 1 91 ? -23.627 -1.986 52.037 1.00 69.50 91 PHE A C 1
ATOM 717 O O . PHE A 1 91 ? -24.088 -1.657 53.119 1.00 69.50 91 PHE A O 1
ATOM 724 N N . LEU A 1 92 ? -24.363 -2.582 51.093 1.00 68.62 92 LEU A N 1
ATOM 725 C CA . LEU A 1 92 ? -25.800 -2.860 51.217 1.00 68.62 92 LEU A CA 1
ATOM 726 C C . LEU A 1 92 ? -26.122 -4.228 51.862 1.00 68.62 92 LEU A C 1
ATOM 728 O O . LEU A 1 92 ? -27.288 -4.536 52.075 1.00 68.62 92 LEU A O 1
ATOM 732 N N . ILE A 1 93 ? -25.110 -5.074 52.100 1.00 63.00 93 ILE A N 1
ATOM 733 C CA . ILE A 1 93 ? -25.249 -6.443 52.649 1.00 63.00 93 ILE A CA 1
ATOM 734 C C . ILE A 1 93 ? -24.801 -6.514 54.132 1.00 63.00 93 ILE A C 1
ATOM 736 O O . ILE A 1 93 ? -24.841 -7.579 54.745 1.00 63.00 93 ILE A O 1
ATOM 740 N N . VAL A 1 94 ? -24.395 -5.384 54.724 1.00 55.19 94 VAL A N 1
ATOM 741 C CA . VAL A 1 94 ? -24.206 -5.217 56.180 1.00 55.19 94 VAL A CA 1
ATOM 742 C C . VAL A 1 94 ? -25.427 -4.505 56.741 1.00 55.19 94 VAL A C 1
ATOM 744 O O . VAL A 1 94 ? -25.899 -4.930 57.816 1.00 55.19 94 VAL A O 1
#

Sequence (94 aa):
MSGLRTSQKQLDVASHNISNVNTPGYSRQVVEQKADDAFYNGSNYYGTGAYIDNVSRAYDQFAARELTLSTTHLEEANVRQQKMMRQVCKFLIV

Secondary structure (DSSP, 8-state):
--HHHHHHHHHHHHHHHHHTTTSTT--EEEEEEEEPPPEEETTEEE---EEEEEEEEE--HHHHHHHHHHHHHHHHHHHHHHHHHHHHHHHH--

Radius of gyration: 26.96 Å; 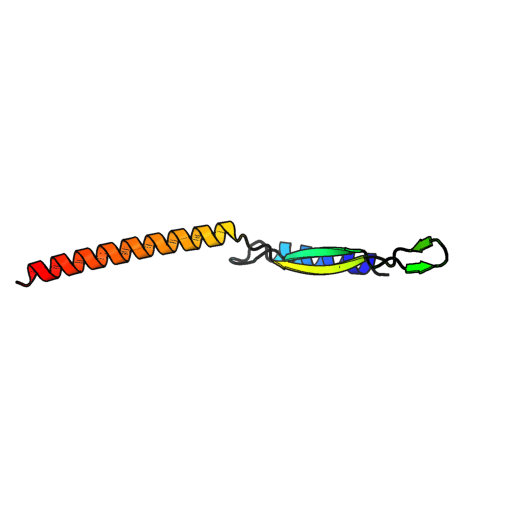chains: 1; bounding box: 61×13×76 Å

pLDDT: mean 84.54, std 7.78, range [55.19, 94.94]

InterPro domains:
  IPR001444 Flagellar basal body rod protein, N-terminal [PF00460] (1-26)
  IPR002371 Flagellar hook-associated protein 1 [PR01005] (3-26)
  IPR002371 Flagellar hook-associated protein 1 [PR01005] (41-63)
  IPR002371 Flagellar hook-associated protein 1 [PTHR30033] (1-85)